Protein AF-A0A5C2SP60-F1 (afdb_monomer_lite)

Structure (mmCIF, N/CA/C/O backbone):
data_AF-A0A5C2SP60-F1
#
_entry.id   AF-A0A5C2SP60-F1
#
loop_
_atom_site.group_PDB
_atom_site.id
_atom_site.type_symbol
_atom_site.label_atom_id
_atom_site.label_alt_id
_atom_site.label_comp_id
_atom_site.label_asym_id
_atom_site.label_entity_id
_atom_site.label_seq_id
_atom_site.pdbx_PDB_ins_code
_atom_site.Cartn_x
_atom_site.Cartn_y
_atom_site.Cartn_z
_atom_site.occupancy
_atom_site.B_iso_or_equiv
_atom_site.auth_seq_id
_atom_site.auth_comp_id
_atom_site.auth_asym_id
_atom_site.auth_atom_id
_atom_site.pdbx_PDB_model_num
ATOM 1 N N . MET A 1 1 ? -15.236 8.113 18.873 1.00 39.72 1 MET A N 1
ATOM 2 C CA . MET A 1 1 ? -15.517 8.683 17.539 1.00 39.72 1 MET A CA 1
ATOM 3 C C . MET A 1 1 ? -15.017 7.678 16.522 1.00 39.72 1 MET A C 1
ATOM 5 O O . MET A 1 1 ? -13.968 7.104 16.769 1.00 39.72 1 MET A O 1
ATOM 9 N N . ALA A 1 2 ? -15.791 7.367 15.482 1.00 43.34 2 ALA A N 1
ATOM 10 C CA . ALA A 1 2 ? -15.355 6.414 14.464 1.00 43.34 2 ALA A CA 1
ATOM 11 C C . ALA A 1 2 ? -14.329 7.110 13.561 1.00 43.34 2 ALA A C 1
ATOM 13 O O . ALA A 1 2 ? -14.675 8.089 12.904 1.00 43.34 2 ALA A O 1
ATOM 14 N N . GLU A 1 3 ? -13.080 6.641 13.582 1.00 59.38 3 GLU A N 1
ATOM 15 C CA . GLU A 1 3 ? -12.082 6.967 12.559 1.00 59.38 3 GLU A CA 1
ATOM 16 C C . GLU A 1 3 ? -12.728 6.668 11.195 1.00 59.38 3 GLU A C 1
ATOM 18 O O . GLU A 1 3 ? -13.170 5.544 10.953 1.00 59.38 3 GLU A O 1
ATOM 23 N N . GLN A 1 4 ? -12.896 7.683 10.345 1.00 76.88 4 GLN A N 1
ATOM 24 C CA . GLN A 1 4 ? -13.612 7.540 9.075 1.00 76.88 4 GLN A CA 1
ATOM 25 C C . GLN A 1 4 ? -12.670 6.908 8.039 1.00 76.88 4 GLN A C 1
ATOM 27 O O . GLN A 1 4 ? -12.058 7.589 7.220 1.00 76.88 4 GLN A O 1
ATOM 32 N N . LEU A 1 5 ? -12.491 5.591 8.141 1.00 90.12 5 LEU A N 1
ATOM 33 C CA . LEU A 1 5 ? -11.711 4.798 7.192 1.00 90.12 5 LEU A CA 1
ATOM 34 C C . LEU A 1 5 ? -12.401 4.778 5.821 1.00 90.12 5 LEU A C 1
ATOM 36 O O . LEU A 1 5 ? -13.616 4.947 5.727 1.00 90.12 5 LEU A O 1
ATOM 40 N N . THR A 1 6 ? -11.628 4.597 4.749 1.00 92.19 6 THR A N 1
ATOM 41 C CA . THR A 1 6 ? -12.158 4.507 3.380 1.00 92.19 6 THR A CA 1
ATOM 42 C C . THR A 1 6 ? -12.567 3.062 3.080 1.00 92.19 6 THR A C 1
ATOM 44 O O . THR A 1 6 ? -11.678 2.253 2.803 1.00 92.19 6 THR A O 1
ATOM 47 N N . PRO A 1 7 ? -13.869 2.719 3.123 1.00 90.88 7 PRO A N 1
ATOM 48 C CA . PRO A 1 7 ? -14.336 1.339 2.977 1.00 90.88 7 PRO A CA 1
ATOM 49 C C . PRO A 1 7 ? -13.982 0.757 1.605 1.00 90.88 7 PRO A C 1
ATOM 51 O O . PRO A 1 7 ? -13.713 1.504 0.661 1.00 90.88 7 PRO A O 1
ATOM 54 N N . ASP A 1 8 ? -13.985 -0.574 1.503 1.00 92.56 8 ASP A N 1
ATOM 55 C CA . ASP A 1 8 ? -13.688 -1.356 0.289 1.00 92.56 8 ASP A CA 1
ATOM 56 C C . ASP A 1 8 ? -12.254 -1.195 -0.273 1.00 92.56 8 ASP A C 1
ATOM 58 O O . ASP A 1 8 ? -11.846 -1.881 -1.212 1.00 92.56 8 ASP A O 1
ATOM 62 N N . THR A 1 9 ? -11.422 -0.333 0.315 1.00 94.12 9 THR A N 1
ATOM 63 C CA . THR A 1 9 ? -10.053 -0.092 -0.161 1.00 94.12 9 THR A CA 1
ATOM 64 C C . THR A 1 9 ? -9.202 -1.358 -0.110 1.00 94.12 9 THR A C 1
ATOM 66 O O . THR A 1 9 ? -8.477 -1.651 -1.060 1.00 94.12 9 THR A O 1
ATOM 69 N N . CYS A 1 10 ? -9.258 -2.128 0.979 1.00 95.44 10 CYS A N 1
ATOM 70 C CA . CYS A 1 10 ? -8.402 -3.302 1.154 1.00 95.44 10 CYS A CA 1
ATOM 71 C C . CYS A 1 10 ? -8.759 -4.412 0.155 1.00 95.44 10 CYS A C 1
ATOM 73 O O . CYS A 1 10 ? -7.864 -5.048 -0.407 1.00 95.44 10 CYS A O 1
ATOM 75 N N . ALA A 1 11 ? -10.051 -4.614 -0.115 1.00 93.56 11 ALA A N 1
ATOM 76 C CA . ALA A 1 11 ? -10.513 -5.560 -1.128 1.00 93.56 11 ALA A CA 1
ATOM 77 C C . ALA A 1 11 ? -10.036 -5.154 -2.532 1.00 93.56 11 ALA A C 1
ATOM 79 O O . ALA A 1 11 ? -9.477 -5.978 -3.260 1.00 93.56 11 ALA A O 1
ATOM 80 N N . ARG A 1 12 ? -10.166 -3.869 -2.878 1.00 94.19 12 ARG A N 1
ATOM 81 C CA . ARG A 1 12 ? -9.709 -3.315 -4.160 1.00 94.19 12 ARG A CA 1
ATOM 82 C C . ARG A 1 12 ? -8.188 -3.359 -4.325 1.00 94.19 12 ARG A C 1
ATOM 84 O O . ARG A 1 12 ? -7.697 -3.667 -5.407 1.00 94.19 12 ARG A O 1
ATOM 91 N N . LEU A 1 13 ? -7.419 -3.136 -3.258 1.00 93.50 13 LEU A N 1
ATOM 92 C CA . LEU A 1 13 ? -5.958 -3.274 -3.292 1.00 93.50 13 LEU A CA 1
ATOM 93 C C . LEU A 1 13 ? -5.510 -4.713 -3.575 1.00 93.50 13 LEU A C 1
ATOM 95 O O . LEU A 1 13 ? -4.531 -4.909 -4.298 1.00 93.50 13 LEU A O 1
ATOM 99 N N . ASN A 1 14 ? -6.248 -5.706 -3.073 1.00 91.62 14 ASN A N 1
ATOM 100 C CA . ASN A 1 14 ? -5.999 -7.121 -3.358 1.00 91.62 14 ASN A CA 1
ATOM 101 C C . ASN A 1 14 ? -6.417 -7.527 -4.784 1.00 91.62 14 ASN A C 1
ATOM 103 O O . ASN A 1 14 ? -5.893 -8.500 -5.327 1.00 91.62 14 ASN A O 1
ATOM 107 N N . ALA A 1 15 ? -7.343 -6.794 -5.408 1.00 90.75 15 ALA A N 1
ATOM 108 C CA . ALA A 1 15 ? -7.746 -7.017 -6.790 1.00 90.75 15 ALA A CA 1
ATOM 109 C C . ALA A 1 15 ? -6.691 -6.448 -7.753 1.00 90.75 15 ALA A C 1
ATOM 111 O O . ALA A 1 15 ? -6.646 -5.248 -8.019 1.00 90.75 15 ALA A O 1
ATOM 112 N N . SER A 1 16 ? -5.849 -7.321 -8.313 1.00 87.12 16 SER A N 1
ATOM 113 C CA . SER A 1 16 ? -4.719 -6.949 -9.182 1.00 87.12 16 SER A CA 1
ATOM 114 C C . SER A 1 16 ? -5.101 -6.151 -10.438 1.00 87.12 16 SER A C 1
ATOM 116 O O . SER A 1 16 ? -4.251 -5.468 -11.005 1.00 87.12 16 SER A O 1
ATOM 118 N N . SER A 1 17 ? -6.367 -6.209 -10.860 1.00 87.19 17 SER A N 1
ATOM 119 C CA . SER A 1 17 ? -6.910 -5.450 -11.990 1.00 87.19 17 SER A CA 1
ATOM 120 C C . SER A 1 17 ? -7.431 -4.057 -11.626 1.00 87.19 17 SER A C 1
ATOM 122 O O . SER A 1 17 ? -7.657 -3.250 -12.522 1.00 87.19 17 SER A O 1
ATOM 124 N N . ASP A 1 18 ? -7.661 -3.756 -10.345 1.00 87.81 18 ASP A N 1
ATOM 125 C CA . ASP A 1 18 ? -8.165 -2.447 -9.923 1.00 87.81 18 ASP A CA 1
ATOM 126 C C . ASP A 1 18 ? -6.986 -1.516 -9.653 1.00 87.81 18 ASP A C 1
ATOM 128 O O . ASP A 1 18 ? -6.341 -1.597 -8.609 1.00 87.81 18 ASP A O 1
ATOM 132 N N . ASN A 1 19 ? -6.656 -0.676 -10.632 1.00 86.75 19 ASN A N 1
ATOM 133 C CA . ASN A 1 19 ? -5.592 0.322 -10.504 1.00 86.75 19 ASN A CA 1
ATOM 134 C C . ASN A 1 19 ? -6.124 1.691 -10.059 1.00 86.75 19 ASN A C 1
ATOM 136 O O . ASN A 1 19 ? -5.345 2.538 -9.628 1.00 86.75 19 ASN A O 1
ATOM 140 N N . VAL A 1 20 ? -7.443 1.906 -10.099 1.00 87.81 20 VAL A N 1
ATOM 141 C CA . VAL A 1 20 ? -8.072 3.175 -9.699 1.00 87.81 20 VAL A CA 1
ATOM 142 C C . VAL A 1 20 ? -7.881 3.420 -8.203 1.00 87.81 20 VAL A C 1
ATOM 144 O O . VAL A 1 20 ? -7.660 4.552 -7.775 1.00 87.81 20 VAL A O 1
ATOM 147 N N . VAL A 1 21 ? -7.892 2.360 -7.392 1.00 89.50 21 VAL A N 1
ATOM 148 C CA . VAL A 1 21 ? -7.611 2.464 -5.951 1.00 89.50 21 VAL A CA 1
ATOM 149 C C . VAL A 1 21 ? -6.218 3.042 -5.652 1.00 89.50 21 VAL A C 1
ATOM 151 O O . VAL A 1 21 ? -6.026 3.663 -4.613 1.00 89.50 21 VAL A O 1
ATOM 154 N N . LEU A 1 22 ? -5.247 2.924 -6.568 1.00 90.00 22 LEU A N 1
ATOM 155 C CA . LEU A 1 22 ? -3.883 3.429 -6.358 1.00 90.00 22 LEU A CA 1
ATOM 156 C C . LEU A 1 22 ? -3.810 4.965 -6.343 1.00 90.00 22 LEU A C 1
ATOM 158 O O . LEU A 1 22 ? -2.863 5.524 -5.790 1.00 90.00 22 LEU A O 1
ATOM 162 N N . VAL A 1 23 ? -4.818 5.646 -6.903 1.00 89.50 23 VAL A N 1
ATOM 163 C CA . VAL A 1 23 ? -4.900 7.116 -6.969 1.00 89.50 23 VAL A CA 1
ATOM 164 C C . VAL A 1 23 ? -5.985 7.711 -6.061 1.00 89.50 23 VAL A C 1
ATOM 166 O O . VAL A 1 23 ? -6.113 8.932 -5.974 1.00 89.50 23 VAL A O 1
ATOM 169 N N . SER A 1 24 ? -6.751 6.884 -5.337 1.00 85.94 24 SER A N 1
ATOM 170 C CA . SER A 1 24 ? -7.922 7.328 -4.559 1.00 85.94 24 SER A CA 1
ATOM 171 C C . SER A 1 24 ? -7.597 7.957 -3.197 1.00 85.94 24 SER A C 1
ATOM 173 O O . SER A 1 24 ? -8.502 8.374 -2.479 1.00 85.94 24 SER A O 1
ATOM 175 N N . THR A 1 25 ? -6.316 8.039 -2.835 1.00 90.88 25 THR A N 1
ATOM 176 C CA . THR A 1 25 ? -5.801 8.554 -1.554 1.00 90.88 25 THR A CA 1
ATOM 177 C C . THR A 1 25 ? -6.566 8.083 -0.302 1.00 90.88 25 THR A C 1
ATOM 179 O O . THR A 1 25 ? -7.125 8.915 0.419 1.00 90.88 25 THR A O 1
ATOM 182 N N . PRO A 1 26 ? -6.656 6.763 -0.059 1.00 93.44 26 PRO A N 1
ATOM 183 C CA . PRO A 1 26 ? -7.507 6.202 0.983 1.00 93.44 26 PRO A CA 1
ATOM 184 C C . PRO A 1 26 ? -6.976 6.453 2.398 1.00 93.44 26 PRO A C 1
ATOM 186 O O . PRO A 1 26 ? -5.768 6.558 2.622 1.00 93.44 26 PRO A O 1
ATOM 189 N N . VAL A 1 27 ? -7.899 6.473 3.359 1.00 93.25 27 VAL A N 1
ATOM 190 C CA . VAL A 1 27 ? -7.623 6.510 4.800 1.00 93.25 27 VAL A CA 1
ATOM 191 C C . VAL A 1 27 ? -7.764 5.104 5.377 1.00 93.25 27 VAL A C 1
ATOM 193 O O . VAL A 1 27 ? -8.830 4.496 5.285 1.00 93.25 27 VAL A O 1
ATOM 196 N N . LEU A 1 28 ? -6.692 4.589 5.971 1.00 94.50 28 LEU A N 1
ATOM 197 C CA . LEU A 1 28 ? -6.585 3.231 6.499 1.00 94.50 28 LEU A CA 1
ATOM 198 C C . LEU A 1 28 ? -6.015 3.254 7.915 1.00 94.50 28 LEU A C 1
ATOM 200 O O . LEU A 1 28 ? -5.217 4.123 8.261 1.00 94.50 28 LEU A O 1
ATOM 204 N N . LYS A 1 29 ? -6.370 2.262 8.728 1.00 94.25 29 LYS A N 1
ATOM 205 C CA . LYS A 1 29 ? -5.760 2.056 10.041 1.00 94.25 29 LYS A C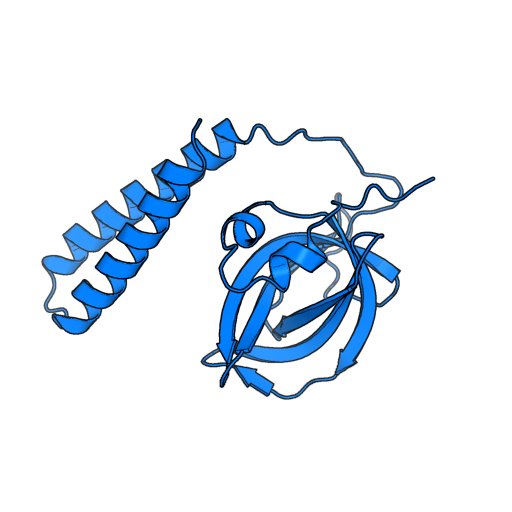A 1
ATOM 206 C C . LYS A 1 29 ? -4.662 1.012 9.955 1.00 94.25 29 LYS A C 1
ATOM 208 O O . LYS A 1 29 ? -4.866 -0.064 9.400 1.00 94.25 29 LYS A O 1
ATOM 213 N N . VAL A 1 30 ? -3.516 1.300 10.551 1.00 95.00 30 VAL A N 1
ATOM 214 C CA . VAL A 1 30 ? -2.416 0.350 10.687 1.00 95.00 30 VAL A CA 1
ATOM 215 C C . VAL A 1 30 ? -2.714 -0.569 11.863 1.00 95.00 30 VAL A C 1
ATOM 217 O O . VAL A 1 30 ? -2.838 -0.126 13.002 1.00 95.00 30 VAL A O 1
ATOM 220 N N . VAL A 1 31 ? -2.844 -1.860 11.592 1.00 95.62 31 VAL A N 1
ATOM 221 C CA . VAL A 1 31 ? -3.114 -2.889 12.603 1.00 95.62 31 VAL A CA 1
ATOM 222 C C . VAL A 1 31 ? -1.810 -3.383 13.215 1.00 95.62 31 VAL A C 1
ATOM 224 O O . VAL A 1 31 ? -1.707 -3.521 14.429 1.00 95.62 31 VAL A O 1
ATOM 227 N N . ASP A 1 32 ? -0.814 -3.628 12.368 1.00 96.19 32 ASP A N 1
ATOM 228 C CA . ASP A 1 32 ? 0.478 -4.178 12.765 1.00 96.19 32 ASP A CA 1
ATOM 229 C C . ASP A 1 32 ? 1.580 -3.715 11.807 1.00 96.19 32 ASP A C 1
ATOM 231 O O . ASP A 1 32 ? 1.309 -3.412 10.642 1.00 96.19 32 ASP A O 1
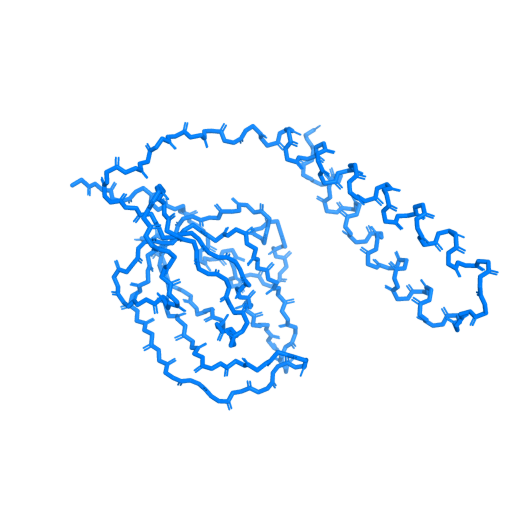ATOM 235 N N . VAL A 1 33 ? 2.819 -3.671 12.294 1.00 96.06 33 VAL A N 1
ATOM 236 C CA . VAL A 1 33 ? 4.007 -3.348 11.498 1.00 96.06 33 VAL A CA 1
ATOM 237 C C . VAL A 1 33 ? 5.104 -4.342 11.846 1.00 96.06 33 VAL A C 1
ATOM 239 O O . VAL A 1 33 ? 5.567 -4.389 12.983 1.00 96.06 33 VAL A O 1
ATOM 242 N N . ALA A 1 34 ? 5.549 -5.096 10.847 1.00 95.62 34 ALA A N 1
ATOM 243 C CA . ALA A 1 34 ? 6.632 -6.055 10.976 1.00 95.62 34 ALA A CA 1
ATOM 244 C C . ALA A 1 34 ? 7.862 -5.586 10.197 1.00 95.62 34 ALA A C 1
ATOM 246 O O . ALA A 1 34 ? 7.743 -5.006 9.113 1.00 95.62 34 ALA A O 1
ATOM 247 N N . ASP A 1 35 ? 9.046 -5.872 10.733 1.00 93.44 35 ASP A N 1
ATOM 248 C CA . ASP A 1 35 ? 10.294 -5.671 10.004 1.00 93.44 35 ASP A CA 1
ATOM 249 C C . ASP A 1 35 ? 10.359 -6.617 8.802 1.00 93.44 35 ASP A C 1
ATOM 251 O O . ASP A 1 35 ? 9.999 -7.795 8.869 1.00 93.44 35 ASP A O 1
ATOM 255 N N . ALA A 1 36 ? 10.856 -6.086 7.695 1.00 89.50 36 ALA A N 1
ATOM 256 C CA . ALA A 1 36 ? 11.121 -6.809 6.469 1.00 89.50 36 ALA A CA 1
ATOM 257 C C . ALA A 1 36 ? 12.532 -6.465 5.986 1.00 89.50 36 ALA A C 1
ATOM 259 O O . ALA A 1 36 ? 13.080 -5.416 6.295 1.00 89.50 36 ALA A O 1
ATOM 260 N N . ASN A 1 37 ? 13.144 -7.363 5.225 1.00 87.19 37 ASN A N 1
ATOM 261 C CA . ASN A 1 37 ? 14.400 -7.082 4.535 1.00 87.19 37 ASN A CA 1
ATOM 262 C C . ASN A 1 37 ? 14.276 -7.642 3.127 1.00 87.19 37 ASN A C 1
ATOM 264 O O . ASN A 1 37 ? 14.786 -8.719 2.820 1.00 87.19 37 ASN A O 1
ATOM 268 N N . LEU A 1 38 ? 13.500 -6.938 2.306 1.00 87.88 38 LEU A N 1
ATOM 269 C CA . LEU A 1 38 ? 13.186 -7.341 0.943 1.00 87.88 38 LEU A CA 1
ATOM 270 C C . LEU A 1 38 ? 13.660 -6.256 -0.019 1.00 87.88 38 LEU A C 1
ATOM 272 O O . LEU A 1 38 ? 13.425 -5.073 0.203 1.00 87.88 38 LEU A O 1
ATOM 276 N N . GLN A 1 39 ? 14.301 -6.666 -1.107 1.00 87.81 39 GLN A N 1
ATOM 277 C CA . GLN A 1 39 ? 14.600 -5.777 -2.221 1.00 87.81 39 GLN A CA 1
ATOM 278 C C . GLN A 1 39 ? 13.539 -6.004 -3.298 1.00 87.81 39 GLN A C 1
ATOM 280 O O . GLN A 1 39 ? 13.495 -7.072 -3.908 1.00 87.81 39 GLN A O 1
ATOM 285 N N . LEU A 1 40 ? 12.676 -5.013 -3.518 1.00 85.38 40 LEU A N 1
ATOM 286 C CA . LEU A 1 40 ? 11.676 -5.028 -4.584 1.00 85.38 40 LEU A CA 1
ATOM 287 C C . LEU A 1 40 ? 12.101 -4.034 -5.658 1.00 85.38 40 LEU A C 1
ATOM 289 O O . LEU A 1 40 ? 11.904 -2.829 -5.514 1.00 85.38 40 LEU A O 1
ATOM 293 N N . TRP A 1 41 ? 12.712 -4.550 -6.726 1.00 84.25 41 TRP A N 1
ATOM 294 C CA . TRP A 1 41 ? 13.352 -3.730 -7.761 1.00 84.25 41 TRP A CA 1
ATOM 295 C C . TRP A 1 41 ? 14.366 -2.760 -7.137 1.00 84.25 41 TRP A C 1
ATOM 297 O O . TRP A 1 41 ? 15.278 -3.216 -6.449 1.00 84.25 41 TRP A O 1
ATOM 307 N N . ASP A 1 42 ? 14.197 -1.451 -7.318 1.00 85.75 42 ASP A N 1
ATOM 308 C CA . ASP A 1 42 ? 15.068 -0.418 -6.746 1.00 85.75 42 ASP A CA 1
ATOM 309 C C . ASP A 1 42 ? 14.615 0.056 -5.351 1.00 85.75 42 ASP A C 1
ATOM 311 O O . ASP A 1 42 ? 15.218 0.962 -4.778 1.00 85.75 42 ASP A O 1
ATOM 315 N N . PHE A 1 43 ? 13.582 -0.562 -4.766 1.00 86.94 43 PHE A N 1
ATOM 316 C CA . PHE A 1 43 ? 13.079 -0.219 -3.437 1.00 86.94 43 PHE A CA 1
ATOM 317 C C . PHE A 1 43 ? 13.567 -1.204 -2.370 1.00 86.94 43 PHE A C 1
ATOM 319 O O . PHE A 1 43 ? 13.227 -2.390 -2.386 1.00 86.94 43 PHE A O 1
ATOM 326 N N . ALA A 1 44 ? 14.313 -0.688 -1.391 1.00 91.56 44 ALA A N 1
ATOM 327 C CA . ALA A 1 44 ? 14.642 -1.417 -0.171 1.00 91.56 44 ALA A CA 1
ATOM 328 C C . ALA A 1 44 ? 13.442 -1.373 0.789 1.00 91.56 44 ALA A C 1
ATOM 330 O O . ALA A 1 44 ? 13.185 -0.360 1.443 1.00 91.56 44 ALA A O 1
ATOM 331 N N . VAL A 1 45 ? 12.682 -2.464 0.862 1.00 91.94 45 VAL A N 1
ATOM 332 C CA . VAL A 1 45 ? 11.549 -2.622 1.779 1.00 91.94 45 VAL A CA 1
ATOM 333 C C . VAL A 1 45 ? 12.065 -3.064 3.137 1.00 91.94 45 VAL A C 1
ATOM 335 O O . VAL A 1 45 ? 12.541 -4.187 3.309 1.00 91.94 45 VAL A O 1
ATOM 338 N N . THR A 1 46 ? 11.940 -2.157 4.103 1.00 91.88 46 THR A N 1
ATOM 339 C CA . THR A 1 46 ? 12.414 -2.353 5.479 1.00 91.88 46 THR A CA 1
ATOM 340 C C . THR A 1 46 ? 11.309 -2.826 6.408 1.00 91.88 46 THR A C 1
ATOM 342 O O . THR A 1 46 ? 11.589 -3.371 7.472 1.00 91.88 46 THR A O 1
ATOM 345 N N . ARG A 1 47 ? 10.041 -2.600 6.044 1.00 94.50 47 ARG A N 1
ATOM 346 C CA . ARG A 1 47 ? 8.881 -2.973 6.859 1.00 94.50 47 ARG A CA 1
ATOM 347 C C . ARG A 1 47 ? 7.685 -3.348 5.993 1.00 94.50 47 ARG A C 1
ATOM 349 O O . ARG A 1 47 ? 7.542 -2.875 4.867 1.00 94.50 47 ARG A O 1
ATOM 356 N N . VAL A 1 48 ? 6.797 -4.161 6.547 1.00 95.94 48 VAL A N 1
ATOM 357 C CA . VAL A 1 48 ? 5.472 -4.452 5.992 1.00 95.94 48 VAL A CA 1
ATOM 358 C C . VAL A 1 48 ? 4.436 -4.068 7.036 1.00 95.94 48 VAL A C 1
ATOM 360 O O . VAL A 1 48 ? 4.537 -4.465 8.196 1.00 95.94 48 VAL A O 1
ATOM 363 N N . ALA A 1 49 ? 3.445 -3.284 6.628 1.00 96.94 49 ALA A N 1
ATOM 364 C CA . ALA A 1 49 ? 2.323 -2.920 7.477 1.00 96.94 49 ALA A CA 1
ATOM 365 C C . ALA A 1 49 ? 1.085 -3.725 7.088 1.00 96.94 49 ALA A C 1
ATOM 367 O O . ALA A 1 49 ? 0.730 -3.803 5.912 1.00 96.94 49 ALA A O 1
ATOM 368 N N . THR A 1 50 ? 0.405 -4.286 8.085 1.00 97.50 50 THR A N 1
ATOM 369 C CA . THR A 1 50 ? -0.962 -4.783 7.922 1.00 97.50 50 THR A CA 1
ATOM 370 C C . THR A 1 50 ? -1.909 -3.624 8.188 1.00 97.50 50 THR A C 1
ATOM 372 O O . THR A 1 50 ? -1.868 -3.027 9.264 1.00 97.50 50 THR A O 1
ATOM 375 N N . VAL A 1 51 ? -2.757 -3.300 7.218 1.00 96.69 51 VAL A N 1
ATOM 376 C CA . VAL A 1 51 ? -3.700 -2.177 7.276 1.00 96.69 51 VAL A CA 1
ATOM 377 C C . VAL A 1 51 ? -5.138 -2.663 7.139 1.00 96.69 51 VAL A C 1
ATOM 379 O O . VAL A 1 51 ? -5.379 -3.733 6.583 1.00 96.69 51 VAL A O 1
ATOM 382 N N . THR A 1 52 ? -6.091 -1.887 7.653 1.00 95.31 52 THR A N 1
ATOM 383 C CA . THR A 1 52 ? -7.530 -2.154 7.556 1.00 95.31 52 THR A CA 1
ATOM 384 C C . THR A 1 52 ? -8.310 -0.914 7.141 1.00 95.31 52 THR A C 1
ATOM 386 O O . THR A 1 52 ? -7.981 0.204 7.540 1.00 95.31 52 THR A O 1
ATOM 389 N N . ASP A 1 53 ? -9.364 -1.127 6.360 1.00 93.19 53 ASP A N 1
ATOM 390 C CA . ASP A 1 53 ? -10.409 -0.144 6.056 1.00 93.19 53 ASP A CA 1
ATOM 391 C C . ASP A 1 53 ? -11.634 -0.264 6.985 1.00 93.19 53 ASP A C 1
ATOM 393 O O . ASP A 1 53 ? -12.629 0.431 6.799 1.00 93.19 53 ASP A O 1
ATOM 397 N N . GLY A 1 54 ? -11.561 -1.132 8.001 1.00 90.75 54 GLY A N 1
ATOM 398 C CA . GLY A 1 54 ? -12.653 -1.443 8.924 1.00 90.75 54 GLY A CA 1
ATOM 399 C C . GLY A 1 54 ? -13.496 -2.655 8.515 1.00 90.75 54 GLY A C 1
ATOM 400 O O . GLY A 1 54 ? -14.199 -3.200 9.366 1.00 90.75 54 GLY A O 1
ATOM 401 N N . GLU A 1 55 ? -13.393 -3.119 7.267 1.00 91.12 55 GLU A N 1
ATOM 402 C CA . GLU A 1 55 ? -14.130 -4.282 6.752 1.00 91.12 55 GLU A CA 1
ATOM 403 C C . GLU A 1 55 ? -13.196 -5.453 6.423 1.00 91.12 55 GLU A C 1
ATOM 405 O O . GLU A 1 55 ? -13.488 -6.605 6.750 1.00 91.12 55 GLU A O 1
ATOM 410 N N . ALA A 1 56 ? -12.047 -5.157 5.819 1.00 93.69 56 ALA A N 1
ATOM 411 C CA . ALA A 1 56 ? -11.025 -6.115 5.434 1.00 93.69 56 ALA A CA 1
ATOM 412 C C . ALA A 1 56 ? -9.629 -5.648 5.867 1.00 93.69 56 ALA A C 1
ATOM 414 O O . ALA A 1 56 ? -9.429 -4.543 6.381 1.00 93.69 56 ALA A O 1
ATOM 415 N N . THR A 1 57 ? -8.643 -6.522 5.675 1.00 95.88 57 THR A N 1
ATOM 416 C CA . THR A 1 57 ? -7.228 -6.211 5.875 1.00 95.88 57 THR A CA 1
ATOM 417 C C . THR A 1 57 ? -6.427 -6.504 4.614 1.00 95.88 57 THR A C 1
ATOM 419 O O . THR A 1 57 ? -6.769 -7.383 3.820 1.00 95.88 57 THR A O 1
ATOM 422 N N . THR A 1 58 ? -5.338 -5.766 4.425 1.00 95.94 58 THR A N 1
ATOM 423 C CA . THR A 1 58 ? -4.327 -6.060 3.406 1.00 95.94 58 THR A CA 1
ATOM 424 C C . THR A 1 58 ? -2.933 -5.713 3.924 1.00 95.94 58 THR A C 1
ATOM 426 O O . THR A 1 58 ? -2.787 -5.074 4.969 1.00 95.94 58 THR A O 1
ATOM 429 N N . GLN A 1 59 ? -1.903 -6.166 3.216 1.00 95.88 59 GLN A N 1
ATOM 430 C CA . GLN A 1 59 ? -0.514 -5.851 3.519 1.00 95.88 59 GLN A CA 1
ATOM 431 C C . GLN A 1 59 ? 0.039 -4.853 2.511 1.00 95.88 59 GLN A C 1
ATOM 433 O O . GLN A 1 59 ? -0.156 -4.987 1.304 1.00 95.88 59 GLN A O 1
ATOM 438 N N . VAL A 1 60 ? 0.774 -3.871 3.021 1.00 96.06 60 VAL A N 1
ATOM 439 C CA . VAL A 1 60 ? 1.481 -2.882 2.211 1.00 96.06 60 VAL A CA 1
ATOM 440 C C . VAL A 1 60 ? 2.960 -2.861 2.578 1.00 96.06 60 VAL A C 1
ATOM 442 O O . VAL A 1 60 ? 3.336 -2.949 3.749 1.00 96.06 60 VAL A O 1
ATOM 445 N N . ALA A 1 61 ? 3.813 -2.752 1.567 1.00 95.69 61 ALA A N 1
ATOM 446 C CA . ALA A 1 61 ? 5.251 -2.629 1.725 1.00 95.69 61 ALA A CA 1
ATOM 447 C C . ALA A 1 61 ? 5.638 -1.175 2.012 1.00 95.69 61 ALA A C 1
ATOM 449 O O . ALA A 1 61 ? 5.208 -0.251 1.317 1.00 95.69 61 ALA A O 1
ATOM 450 N N . LEU A 1 62 ? 6.487 -0.996 3.023 1.00 94.88 62 LEU A N 1
ATOM 451 C CA . LEU A 1 62 ? 7.025 0.287 3.449 1.00 94.88 62 LEU A CA 1
ATOM 452 C C . LEU A 1 62 ? 8.534 0.331 3.127 1.00 94.88 62 LEU A C 1
ATOM 454 O O . LEU A 1 62 ? 9.326 -0.357 3.787 1.00 94.88 62 LEU A O 1
ATOM 458 N N . PRO A 1 63 ? 8.954 1.100 2.107 1.00 93.94 63 PRO A N 1
ATOM 459 C CA . PRO A 1 63 ? 10.362 1.263 1.768 1.00 93.94 63 PRO A CA 1
ATOM 460 C C . PRO A 1 63 ? 11.104 2.106 2.813 1.00 93.94 63 PRO A C 1
ATOM 462 O O . PRO A 1 63 ? 10.486 2.850 3.576 1.00 93.94 63 PRO A O 1
ATOM 465 N N . ASP A 1 64 ? 12.439 2.032 2.831 1.00 90.19 64 ASP A N 1
ATOM 466 C CA . ASP A 1 64 ? 13.274 2.944 3.636 1.00 90.19 64 ASP A CA 1
ATOM 467 C C . ASP A 1 64 ? 13.024 4.424 3.290 1.00 90.19 64 ASP A C 1
ATOM 469 O O . ASP A 1 64 ? 13.112 5.300 4.149 1.00 90.19 64 ASP A O 1
ATOM 473 N N . SER A 1 65 ? 12.623 4.670 2.042 1.00 89.62 65 SER A N 1
ATOM 474 C CA . SER A 1 65 ? 12.392 5.981 1.458 1.00 89.62 65 SER A CA 1
ATOM 475 C C . SER A 1 65 ? 10.982 6.503 1.726 1.00 89.62 65 SER A C 1
ATOM 477 O O . SER A 1 65 ? 10.602 7.534 1.161 1.00 89.62 65 SER A O 1
ATOM 479 N N . LEU A 1 66 ? 10.190 5.785 2.534 1.00 91.25 66 LEU A N 1
ATOM 480 C CA . LEU A 1 66 ? 8.832 6.165 2.904 1.00 91.25 66 LEU A CA 1
ATOM 481 C C . LEU A 1 66 ? 8.829 7.578 3.491 1.00 91.25 66 LEU A C 1
ATOM 483 O O . LEU A 1 66 ? 9.517 7.870 4.471 1.00 91.25 66 LEU A O 1
ATOM 487 N N . ARG A 1 67 ? 7.995 8.445 2.921 1.00 90.00 67 ARG A N 1
ATOM 488 C CA . ARG A 1 67 ? 7.750 9.784 3.455 1.00 90.00 67 ARG A CA 1
ATOM 489 C C . ARG A 1 67 ? 6.525 9.745 4.349 1.00 90.00 67 ARG A C 1
ATOM 491 O O . ARG A 1 67 ? 5.460 9.313 3.918 1.00 90.00 67 ARG A O 1
ATOM 498 N N . VAL A 1 68 ? 6.703 10.187 5.588 1.00 89.44 68 VAL A N 1
ATOM 499 C CA . VAL A 1 68 ? 5.644 10.244 6.593 1.00 89.44 68 VAL A CA 1
ATOM 500 C C . VAL A 1 68 ? 5.432 11.702 6.984 1.00 89.44 68 VAL A C 1
ATOM 502 O O . VAL A 1 68 ? 6.322 12.357 7.529 1.00 89.44 68 VAL A O 1
ATOM 505 N N . TRP A 1 69 ? 4.245 12.215 6.697 1.00 84.44 69 TRP A N 1
ATOM 506 C CA . TRP A 1 69 ? 3.806 13.544 7.103 1.00 84.44 69 TRP A CA 1
ATOM 507 C C . TRP A 1 69 ? 2.961 13.419 8.367 1.00 84.44 69 TRP A C 1
ATOM 509 O O . TRP A 1 69 ? 2.191 12.474 8.516 1.00 84.44 69 TRP A O 1
ATOM 519 N N . ALA A 1 70 ? 3.112 14.351 9.300 1.00 74.75 70 ALA A N 1
ATOM 520 C CA . ALA A 1 70 ? 2.145 14.506 10.379 1.00 74.75 70 ALA A CA 1
ATOM 521 C C . ALA A 1 70 ? 1.082 15.507 9.911 1.00 74.75 70 ALA A C 1
ATOM 523 O O . ALA A 1 70 ? 1.451 16.534 9.341 1.00 74.75 70 ALA A O 1
ATOM 524 N N . SER A 1 71 ? -0.201 15.226 10.154 1.00 66.00 71 SER A N 1
ATOM 525 C CA . SER A 1 71 ? -1.248 16.240 9.994 1.00 66.00 71 SER A CA 1
ATOM 526 C C . SER A 1 71 ? -0.941 17.444 10.902 1.00 66.00 71 SER A C 1
ATOM 528 O O . SER A 1 71 ? -0.640 17.276 12.089 1.00 66.00 71 SER A O 1
ATOM 530 N N . GLY A 1 72 ? -0.966 18.656 10.337 1.00 61.44 72 GLY A N 1
ATOM 531 C CA . GLY A 1 72 ? -0.690 19.918 11.037 1.00 61.44 72 GLY A CA 1
ATOM 532 C C . GLY A 1 72 ? 0.792 20.329 11.131 1.00 61.44 72 GLY A C 1
ATOM 533 O O . GLY A 1 72 ? 1.682 19.746 10.520 1.00 61.44 72 GLY A O 1
ATOM 534 N N . THR A 1 73 ? 1.088 21.374 11.918 1.00 49.06 73 THR A N 1
ATOM 535 C CA . THR A 1 73 ? 2.454 21.917 12.136 1.00 49.06 73 THR A CA 1
ATOM 536 C C . THR A 1 73 ? 3.312 21.073 13.092 1.00 49.06 73 THR A C 1
ATOM 538 O O . THR A 1 73 ? 4.268 21.573 13.690 1.00 49.06 73 THR A O 1
ATOM 541 N N . GLY A 1 74 ? 2.938 19.811 13.306 1.00 47.62 74 GLY A N 1
ATOM 542 C CA . GLY A 1 74 ? 3.657 18.887 14.172 1.00 47.62 74 GLY A CA 1
ATOM 543 C C . GLY A 1 74 ? 5.001 18.455 13.573 1.00 47.62 74 GLY A C 1
ATOM 544 O O . GLY A 1 74 ? 5.229 18.597 12.370 1.00 47.62 74 GLY A O 1
ATOM 545 N N . PRO A 1 75 ? 5.924 17.921 14.392 1.00 50.78 75 PRO A N 1
ATOM 546 C CA . PRO A 1 75 ? 7.168 17.370 13.875 1.00 50.78 75 PRO A CA 1
ATOM 547 C C . PRO A 1 75 ? 6.860 16.228 12.898 1.00 50.78 75 PRO A C 1
ATOM 549 O O . PRO A 1 75 ? 6.064 15.342 13.217 1.00 50.78 75 PRO A O 1
ATOM 552 N N . GLN A 1 76 ? 7.511 16.233 11.729 1.00 62.22 76 GLN A N 1
ATOM 553 C CA . GLN A 1 76 ? 7.508 15.082 10.823 1.00 62.22 76 GLN A CA 1
ATOM 554 C C . GLN A 1 76 ? 7.880 13.830 11.623 1.00 62.22 76 GLN A C 1
ATOM 556 O O . GLN A 1 76 ? 8.966 13.751 12.207 1.00 62.22 76 GLN A O 1
ATOM 561 N N . ARG A 1 77 ? 6.970 12.855 11.680 1.00 67.94 77 ARG A N 1
ATOM 562 C CA . ARG A 1 77 ? 7.313 11.523 12.179 1.00 67.94 77 ARG A CA 1
ATOM 563 C C . ARG A 1 77 ? 8.177 10.833 11.130 1.00 67.94 77 ARG A C 1
ATOM 565 O O . ARG A 1 77 ? 7.988 11.037 9.941 1.00 67.94 77 ARG A O 1
ATOM 572 N N . GLN A 1 78 ? 9.132 10.019 11.568 1.00 70.19 78 GLN A N 1
ATOM 573 C CA . GLN A 1 78 ? 9.981 9.243 10.653 1.00 70.19 78 GLN A CA 1
ATOM 574 C C . GLN A 1 78 ? 9.393 7.865 10.334 1.00 70.19 78 GLN A C 1
ATOM 576 O O . GLN A 1 78 ? 9.852 7.185 9.420 1.00 70.19 78 GLN A O 1
ATOM 581 N N . THR A 1 79 ? 8.399 7.415 11.102 1.00 84.12 79 THR A N 1
ATOM 582 C CA . THR A 1 79 ? 7.917 6.038 11.045 1.00 84.12 79 THR A CA 1
ATOM 583 C C . THR A 1 79 ? 6.404 5.952 11.195 1.00 84.12 79 THR A C 1
ATOM 585 O O . THR A 1 79 ? 5.791 6.709 11.944 1.00 84.12 79 THR A O 1
ATOM 588 N N . VAL A 1 80 ? 5.827 4.977 10.492 1.00 89.69 80 VAL A N 1
ATOM 589 C CA . VAL A 1 80 ? 4.473 4.461 10.720 1.00 89.69 80 VAL A CA 1
ATOM 590 C C . VAL A 1 80 ? 4.532 3.378 11.796 1.00 89.69 80 VAL A C 1
ATOM 592 O O . VAL A 1 80 ? 5.460 2.561 11.777 1.00 89.69 80 VAL A O 1
ATOM 595 N N . SER A 1 81 ? 3.567 3.382 12.714 1.00 91.12 81 SER A N 1
ATOM 596 C CA . SER A 1 81 ? 3.441 2.435 13.826 1.00 91.12 81 SER A CA 1
ATOM 597 C C . SER A 1 81 ? 2.053 1.794 13.868 1.00 91.12 81 SER A C 1
ATOM 599 O O . SER A 1 81 ? 1.094 2.300 13.287 1.00 91.12 81 SER A O 1
ATOM 601 N N . ALA A 1 82 ? 1.930 0.675 14.585 1.00 91.69 82 ALA A N 1
ATOM 602 C CA . ALA A 1 82 ? 0.630 0.067 14.851 1.00 91.69 82 ALA A CA 1
ATOM 603 C C . ALA A 1 82 ? -0.306 1.057 15.568 1.00 91.69 82 ALA A C 1
ATOM 605 O O . ALA A 1 82 ? 0.119 1.796 16.458 1.00 91.69 82 ALA A O 1
ATOM 606 N N . ASN A 1 83 ? -1.588 1.011 15.210 1.00 89.12 83 ASN A N 1
ATOM 607 C CA . ASN A 1 83 ? -2.668 1.921 15.597 1.00 89.12 83 ASN A CA 1
ATOM 608 C C . ASN A 1 83 ? -2.643 3.323 14.972 1.00 89.12 83 ASN A C 1
ATOM 610 O O . ASN A 1 83 ? -3.597 4.063 15.205 1.00 89.12 83 ASN A O 1
ATOM 614 N N . ASP A 1 84 ? -1.639 3.687 14.167 1.00 90.00 84 ASP A N 1
ATOM 615 C CA . ASP A 1 84 ? -1.713 4.935 13.402 1.00 90.00 84 ASP A CA 1
ATOM 616 C C . ASP A 1 84 ? -2.857 4.853 12.373 1.00 90.00 84 ASP A C 1
ATOM 618 O O . ASP A 1 84 ? -3.065 3.823 11.724 1.00 90.00 84 ASP A O 1
ATOM 622 N N . VAL A 1 85 ? -3.584 5.956 12.191 1.00 91.06 85 VAL A N 1
ATOM 623 C CA . VAL A 1 85 ? -4.475 6.150 11.042 1.00 91.06 85 VAL A CA 1
ATOM 624 C C . VAL A 1 85 ? -3.698 6.920 9.989 1.00 91.06 85 VAL A C 1
ATOM 626 O O . VAL A 1 85 ? -3.167 7.995 10.265 1.00 91.06 85 VAL A O 1
ATOM 629 N N . ILE A 1 86 ? -3.605 6.358 8.789 1.00 91.81 86 ILE A N 1
ATOM 630 C CA . ILE A 1 86 ? -2.824 6.912 7.691 1.00 91.81 86 ILE A CA 1
ATOM 631 C C . ILE A 1 86 ? -3.720 7.235 6.502 1.00 91.81 86 ILE A C 1
ATOM 633 O O . ILE A 1 86 ? -4.527 6.417 6.068 1.00 91.81 86 ILE A O 1
ATOM 637 N N . LYS A 1 87 ? -3.530 8.415 5.926 1.00 92.25 87 LYS A N 1
ATOM 638 C CA . LYS A 1 87 ? -3.977 8.751 4.581 1.00 92.25 87 LYS A CA 1
ATOM 639 C C . LYS A 1 87 ? -2.844 8.432 3.619 1.00 92.25 87 LYS A C 1
ATOM 641 O O . LYS A 1 87 ? -1.771 9.032 3.679 1.00 92.25 87 LYS A O 1
ATOM 646 N N . VAL A 1 88 ? -3.062 7.463 2.742 1.00 93.38 88 VAL A N 1
ATOM 647 C CA . VAL A 1 88 ? -2.076 7.072 1.734 1.00 93.38 88 VAL A CA 1
ATOM 648 C C . VAL A 1 88 ? -2.099 8.113 0.625 1.00 93.38 88 VAL A C 1
ATOM 650 O O . VAL A 1 88 ? -3.085 8.236 -0.088 1.00 93.38 88 VAL A O 1
ATOM 653 N N . GLN A 1 89 ? -1.023 8.878 0.476 1.00 91.38 89 GLN A N 1
ATOM 654 C CA . GLN A 1 89 ? -0.929 9.934 -0.532 1.00 91.38 89 GLN A CA 1
ATOM 655 C C . GLN A 1 89 ? -0.415 9.383 -1.862 1.00 91.38 89 GLN A C 1
ATOM 657 O O . GLN A 1 89 ? -0.881 9.786 -2.927 1.00 91.38 89 GLN A O 1
ATOM 662 N N . ARG A 1 90 ? 0.549 8.452 -1.812 1.00 91.69 90 ARG A N 1
ATOM 663 C CA . ARG A 1 90 ? 1.107 7.796 -3.002 1.00 91.69 90 ARG A CA 1
ATOM 664 C C . ARG A 1 90 ? 1.432 6.341 -2.729 1.00 91.69 90 ARG A C 1
ATOM 666 O O . ARG A 1 90 ? 2.150 6.021 -1.779 1.00 91.69 90 ARG A O 1
ATOM 673 N N . MET A 1 91 ? 0.975 5.483 -3.628 1.00 94.88 91 MET A N 1
ATOM 674 C CA . MET A 1 91 ? 1.292 4.064 -3.641 1.00 94.88 91 MET A CA 1
ATOM 675 C C . MET A 1 91 ? 1.419 3.552 -5.070 1.00 94.88 91 MET A C 1
ATOM 677 O O . MET A 1 91 ? 0.926 4.163 -6.015 1.00 94.88 91 MET A O 1
ATOM 681 N N . LEU A 1 92 ? 2.106 2.429 -5.210 1.00 93.25 92 LEU A N 1
ATOM 682 C CA . LEU A 1 92 ? 2.375 1.755 -6.467 1.00 93.25 92 LEU A CA 1
ATOM 683 C C . LEU A 1 92 ? 2.065 0.275 -6.294 1.00 93.25 92 LEU A C 1
ATOM 685 O O . LEU A 1 92 ? 2.333 -0.300 -5.241 1.00 93.25 92 LEU A O 1
ATOM 689 N N . ARG A 1 93 ? 1.553 -0.358 -7.345 1.00 93.25 93 ARG A N 1
ATOM 690 C CA . ARG A 1 93 ? 1.473 -1.814 -7.417 1.00 93.25 93 ARG A CA 1
ATOM 691 C C . ARG A 1 93 ? 2.681 -2.318 -8.193 1.00 93.25 93 ARG A C 1
ATOM 693 O O . ARG A 1 93 ? 2.838 -1.996 -9.367 1.00 93.25 93 ARG A O 1
ATOM 700 N N . LEU A 1 94 ? 3.532 -3.092 -7.532 1.00 90.00 94 LEU A N 1
ATOM 701 C CA . LEU A 1 94 ? 4.704 -3.710 -8.140 1.00 90.00 94 LEU A CA 1
ATOM 702 C C . LEU A 1 94 ? 4.410 -5.195 -8.385 1.00 90.00 94 LEU A C 1
ATOM 704 O O . LEU A 1 94 ? 3.948 -5.871 -7.461 1.00 90.00 94 LEU A O 1
ATOM 708 N N . PRO A 1 95 ? 4.648 -5.728 -9.593 1.00 86.56 95 PRO A N 1
ATOM 709 C CA . PRO A 1 95 ? 4.564 -7.162 -9.827 1.00 86.56 95 PRO A CA 1
ATOM 710 C C . PRO A 1 95 ? 5.661 -7.877 -9.025 1.00 86.56 95 PRO A C 1
ATOM 712 O O . PRO A 1 95 ? 6.817 -7.447 -9.003 1.00 86.56 95 PRO A O 1
ATOM 715 N N . HIS A 1 96 ? 5.293 -8.965 -8.355 1.00 82.69 96 HIS A N 1
ATOM 716 C CA . HIS A 1 96 ? 6.202 -9.778 -7.555 1.00 82.69 96 HIS A CA 1
ATOM 717 C C . HIS A 1 96 ? 5.785 -11.249 -7.635 1.00 82.69 96 HIS A C 1
ATOM 719 O O . HIS A 1 96 ? 4.741 -11.640 -7.107 1.00 82.69 96 HIS A O 1
ATOM 725 N N . ASP A 1 97 ? 6.602 -12.047 -8.323 1.00 83.44 97 ASP A N 1
ATOM 726 C CA . ASP A 1 97 ? 6.290 -13.421 -8.727 1.00 83.44 97 ASP A CA 1
ATOM 727 C C . ASP A 1 97 ? 4.911 -13.514 -9.412 1.00 83.44 97 ASP A C 1
ATOM 729 O O . ASP A 1 97 ? 4.604 -12.711 -10.294 1.00 83.44 97 ASP A O 1
ATOM 733 N N . ASP A 1 98 ? 4.064 -14.458 -8.996 1.00 78.88 98 ASP A N 1
ATOM 734 C CA . ASP A 1 98 ? 2.699 -14.640 -9.510 1.00 78.88 98 ASP A CA 1
ATOM 735 C C . ASP A 1 98 ? 1.680 -13.690 -8.841 1.00 78.88 98 ASP A C 1
ATOM 737 O O . ASP A 1 98 ? 0.465 -13.883 -8.934 1.00 78.88 98 ASP A O 1
ATOM 741 N N . THR A 1 99 ? 2.161 -12.673 -8.120 1.00 84.50 99 THR A N 1
ATOM 742 C CA . THR A 1 99 ? 1.345 -11.753 -7.320 1.00 84.50 99 THR A CA 1
ATOM 743 C C . THR A 1 99 ? 1.760 -10.295 -7.521 1.00 84.50 99 THR A C 1
ATOM 745 O O . THR A 1 99 ? 2.581 -9.955 -8.375 1.00 84.50 99 THR A O 1
ATOM 748 N N . SER A 1 100 ? 1.167 -9.397 -6.738 1.00 87.44 100 SER A N 1
ATOM 749 C CA . SER A 1 100 ? 1.563 -7.997 -6.701 1.00 87.44 100 SER A CA 1
ATOM 750 C C . SER A 1 100 ? 1.697 -7.504 -5.271 1.00 87.44 100 SER A C 1
ATOM 752 O O . SER A 1 100 ? 0.875 -7.846 -4.422 1.00 87.44 100 SER A O 1
ATOM 754 N N . VAL A 1 101 ? 2.680 -6.643 -5.034 1.00 91.25 101 VAL A N 1
ATOM 755 C CA . VAL A 1 101 ? 2.889 -5.951 -3.763 1.00 91.25 101 VAL A CA 1
ATOM 756 C C . VAL A 1 101 ? 2.456 -4.499 -3.913 1.00 91.25 101 VAL A C 1
ATOM 758 O O . VAL A 1 101 ? 2.824 -3.828 -4.877 1.00 91.25 101 VAL A O 1
ATOM 761 N N . ILE A 1 102 ? 1.695 -3.994 -2.945 1.00 95.94 102 ILE A N 1
ATOM 762 C CA . ILE A 1 102 ? 1.380 -2.569 -2.850 1.00 95.94 102 ILE A CA 1
ATOM 763 C C . ILE A 1 102 ? 2.505 -1.887 -2.077 1.00 95.94 102 ILE A C 1
ATOM 765 O O . ILE A 1 102 ? 2.643 -2.084 -0.873 1.00 95.94 102 ILE A O 1
ATOM 769 N N . LEU A 1 103 ? 3.323 -1.100 -2.766 1.00 94.94 103 LEU A N 1
ATOM 770 C CA . LEU A 1 103 ? 4.377 -0.290 -2.173 1.00 94.94 103 LEU A CA 1
ATOM 771 C C . LEU A 1 103 ? 3.843 1.110 -1.886 1.00 94.94 103 LEU A C 1
ATOM 773 O O . LEU A 1 103 ? 3.425 1.825 -2.794 1.00 94.94 103 LEU A O 1
ATOM 777 N N . VAL A 1 104 ? 3.875 1.516 -0.624 1.00 95.00 104 VAL A N 1
ATOM 778 C CA . VAL A 1 104 ? 3.429 2.842 -0.199 1.00 95.00 104 VAL A CA 1
ATOM 779 C C . VAL A 1 104 ? 4.642 3.755 -0.088 1.00 95.00 104 VAL A C 1
ATOM 781 O O . VAL A 1 104 ? 5.590 3.450 0.626 1.00 95.00 104 VAL A O 1
ATOM 784 N N . HIS A 1 105 ? 4.626 4.876 -0.802 1.00 91.38 105 HIS A N 1
ATOM 785 C CA . HIS A 1 105 ? 5.753 5.810 -0.846 1.00 91.38 105 HIS A CA 1
ATOM 786 C C . HIS A 1 105 ? 5.515 7.051 0.020 1.00 91.38 105 HIS A C 1
ATOM 788 O O . HIS A 1 105 ? 6.461 7.649 0.535 1.00 91.38 105 HIS A O 1
ATOM 794 N N . ASP A 1 106 ? 4.260 7.469 0.155 1.00 92.06 106 ASP A N 1
ATOM 795 C CA . ASP A 1 106 ? 3.904 8.709 0.833 1.00 92.06 106 ASP A CA 1
ATOM 796 C C . ASP A 1 106 ? 2.631 8.506 1.658 1.00 92.06 106 ASP A C 1
ATOM 798 O O . ASP A 1 106 ? 1.610 8.050 1.129 1.00 92.06 106 ASP A O 1
ATOM 802 N N . VAL A 1 107 ? 2.711 8.818 2.951 1.00 92.56 107 VAL A N 1
ATOM 803 C CA . VAL A 1 107 ? 1.594 8.746 3.894 1.00 92.56 107 VAL A CA 1
ATOM 804 C C . VAL A 1 107 ? 1.535 9.981 4.768 1.00 92.56 107 VAL A C 1
ATOM 806 O O . VAL A 1 107 ? 2.551 10.546 5.163 1.00 92.56 107 VAL A O 1
ATOM 809 N N . GLU A 1 108 ? 0.324 10.335 5.153 1.00 90.31 108 GLU A N 1
ATOM 810 C CA . GLU A 1 108 ? 0.041 11.346 6.154 1.00 90.31 108 GLU A CA 1
ATOM 811 C C . GLU A 1 108 ? -0.633 10.677 7.353 1.00 90.31 108 GLU A C 1
ATOM 813 O O . GLU A 1 108 ? -1.620 9.967 7.192 1.00 90.31 108 GLU A O 1
ATOM 818 N N . ILE A 1 109 ? -0.092 10.865 8.555 1.00 88.75 109 ILE A N 1
ATOM 819 C CA . ILE A 1 109 ? -0.697 10.374 9.795 1.00 88.75 109 ILE A CA 1
ATOM 820 C C . ILE A 1 109 ? -1.802 11.349 10.197 1.00 88.75 109 ILE A C 1
ATOM 822 O O . ILE A 1 109 ? -1.526 12.509 10.520 1.00 88.75 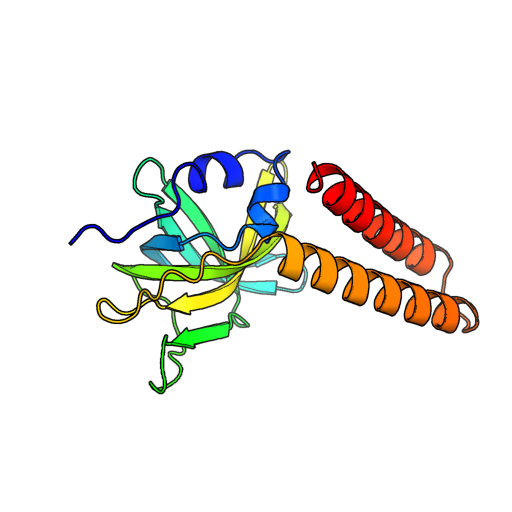109 ILE A O 1
ATOM 826 N N . CYS A 1 110 ? -3.040 10.863 10.195 1.00 84.25 110 CYS A N 1
ATOM 827 C CA . CYS A 1 110 ? -4.207 11.608 10.644 1.00 84.25 110 CYS A CA 1
ATOM 828 C C . CYS A 1 110 ? -4.193 11.688 12.178 1.00 84.25 110 CYS A C 1
ATOM 830 O O . CYS A 1 110 ? -4.054 10.669 12.857 1.00 84.25 110 CYS A O 1
ATOM 832 N N . SER A 1 111 ? -4.323 12.892 12.737 1.00 69.75 111 SER A N 1
ATOM 833 C CA . SER A 1 111 ? -4.526 13.083 14.176 1.00 69.75 111 SER A CA 1
ATOM 834 C C . SER A 1 111 ? -6.018 12.974 14.511 1.00 69.75 111 SER A C 1
ATOM 836 O O . SER A 1 111 ? -6.873 13.264 13.679 1.00 69.75 111 SER A O 1
ATOM 838 N N . GLU A 1 112 ? -6.349 12.587 15.747 1.00 57.59 112 GLU A N 1
ATOM 839 C CA . GLU A 1 112 ? -7.745 12.513 16.224 1.00 57.59 112 GLU A CA 1
ATOM 840 C C . GLU A 1 112 ? -8.479 13.874 16.180 1.00 57.59 112 GLU A C 1
ATOM 842 O O . GLU A 1 112 ? -9.708 13.910 16.259 1.00 57.59 112 GLU A O 1
ATOM 847 N N . GLU A 1 113 ? -7.740 14.982 16.042 1.00 51.31 113 GLU A N 1
ATOM 848 C CA . GLU A 1 113 ? -8.253 16.359 16.046 1.00 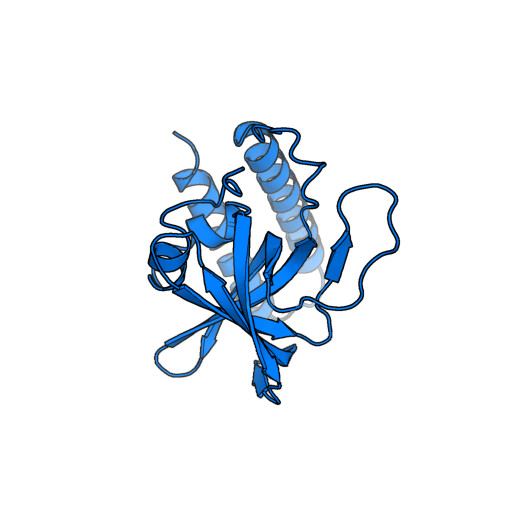51.31 113 GLU A CA 1
ATOM 849 C C . GLU A 1 113 ? -8.328 17.011 14.652 1.00 51.31 113 GLU A C 1
ATOM 851 O O . GLU A 1 113 ? -9.097 17.955 14.485 1.00 51.31 113 GLU A O 1
ATOM 856 N N . ASP A 1 114 ? -7.624 16.490 13.639 1.00 47.53 114 ASP A N 1
ATOM 857 C CA . ASP A 1 114 ? -7.663 17.013 12.268 1.00 47.53 114 ASP A CA 1
ATOM 858 C C . ASP A 1 114 ? -8.229 15.973 11.300 1.00 47.53 114 ASP A C 1
ATOM 860 O O . ASP A 1 114 ? -7.511 15.229 10.631 1.00 47.53 114 ASP A O 1
ATOM 864 N N . VAL A 1 115 ? -9.551 15.992 11.156 1.00 48.28 115 VAL A N 1
ATOM 865 C CA . VAL A 1 115 ? -10.169 15.622 9.882 1.00 48.28 115 VAL A CA 1
ATOM 866 C C . VAL A 1 115 ? -11.003 16.810 9.413 1.00 48.28 115 VAL A C 1
ATOM 868 O O . VAL A 1 115 ? -12.227 16.814 9.576 1.00 48.28 115 VAL A O 1
ATOM 871 N N . PRO A 1 116 ? -10.391 17.850 8.817 1.00 41.03 116 PRO A N 1
ATOM 872 C CA . PRO A 1 116 ? -11.139 18.608 7.842 1.00 41.03 116 PRO A CA 1
ATOM 873 C C . PRO A 1 116 ? -11.464 17.634 6.708 1.00 41.03 116 PRO A C 1
ATOM 875 O O . PRO A 1 116 ? -10.577 17.099 6.041 1.00 41.03 116 PRO A O 1
ATOM 878 N N . LEU A 1 117 ? -12.758 17.378 6.525 1.00 45.38 117 LEU A N 1
ATOM 879 C CA . LEU A 1 117 ? -13.311 16.826 5.296 1.00 45.38 117 LEU A CA 1
ATOM 880 C C . LEU A 1 117 ? -12.981 17.797 4.155 1.00 45.38 117 LEU A C 1
ATOM 882 O O . LEU A 1 117 ? -13.830 18.571 3.721 1.00 45.38 117 LEU A O 1
ATOM 886 N N . GLU A 1 118 ? -11.756 17.760 3.642 1.00 47.69 118 GLU A N 1
ATOM 887 C CA . GLU A 1 118 ? -11.564 18.096 2.244 1.00 47.69 118 GLU A CA 1
ATOM 888 C C . GLU A 1 118 ? -12.147 16.931 1.458 1.00 47.69 118 GLU A C 1
ATOM 890 O O . GLU A 1 118 ? -11.481 15.931 1.175 1.00 47.69 118 GLU A O 1
ATOM 895 N N . VAL A 1 119 ? -13.433 17.078 1.132 1.00 45.34 119 VAL A N 1
ATOM 896 C CA . VAL A 1 119 ? -14.011 16.503 -0.079 1.00 45.34 119 VAL A CA 1
ATOM 897 C C . VAL A 1 119 ? -13.092 16.972 -1.196 1.00 45.34 119 VAL A C 1
ATOM 899 O O . VAL A 1 119 ? -13.207 18.092 -1.686 1.00 45.34 119 VAL A O 1
ATOM 902 N N . THR A 1 120 ? -12.071 16.172 -1.484 1.00 50.81 120 THR A N 1
ATOM 903 C CA . THR A 1 120 ? -11.085 16.509 -2.494 1.00 50.81 120 THR A CA 1
ATOM 904 C C . THR A 1 120 ? -11.867 16.428 -3.785 1.00 50.81 120 THR A C 1
ATOM 906 O O . THR A 1 120 ? -12.329 15.343 -4.139 1.00 50.81 120 THR A O 1
ATOM 909 N N . ASN A 1 121 ? -12.122 17.575 -4.415 1.00 52.16 121 ASN A N 1
ATOM 910 C CA . ASN A 1 121 ? -12.844 17.598 -5.671 1.00 52.16 121 ASN A CA 1
ATOM 911 C C . ASN A 1 121 ? -12.025 16.753 -6.650 1.00 52.16 121 ASN A C 1
ATOM 913 O O . ASN A 1 121 ? -10.893 17.107 -6.987 1.00 52.16 121 ASN A O 1
ATOM 917 N N . TYR A 1 122 ? -12.532 15.570 -7.000 1.00 58.34 122 TYR A N 1
ATOM 918 C CA . TYR A 1 122 ? -11.805 14.627 -7.848 1.00 58.34 122 TYR A CA 1
ATOM 919 C C . TYR A 1 122 ? -11.475 15.269 -9.202 1.00 58.34 122 TYR A C 1
ATOM 921 O O . TYR A 1 122 ? -10.444 14.945 -9.781 1.00 58.34 122 TYR A O 1
ATOM 929 N N . GLU A 1 123 ? -12.274 16.249 -9.631 1.00 57.47 123 GLU A N 1
ATOM 930 C CA . GLU A 1 123 ? -12.036 17.093 -10.804 1.00 57.47 123 GLU A CA 1
ATOM 931 C C . GLU A 1 123 ? -10.700 17.851 -10.723 1.00 57.47 123 GLU A C 1
ATOM 933 O O . GLU A 1 123 ? -9.892 17.740 -11.640 1.00 57.47 123 GLU A O 1
ATOM 938 N N . ASP A 1 124 ? -10.385 18.510 -9.602 1.00 61.53 124 ASP A N 1
ATOM 939 C CA . ASP A 1 124 ? -9.139 19.286 -9.451 1.00 61.53 124 ASP A CA 1
ATOM 940 C C . ASP A 1 124 ? -7.894 18.377 -9.480 1.00 61.53 124 ASP A C 1
ATOM 942 O O . ASP A 1 124 ? -6.828 18.740 -9.988 1.00 61.53 124 ASP A O 1
ATOM 946 N N . LYS A 1 125 ? -8.019 17.155 -8.941 1.00 63.06 125 LYS A N 1
ATOM 947 C CA . LYS A 1 125 ? -6.954 16.140 -9.002 1.00 63.06 125 LYS A CA 1
ATOM 948 C C . LYS A 1 125 ? -6.796 15.563 -10.407 1.00 63.06 125 LYS A C 1
ATOM 950 O O . LYS A 1 125 ? -5.660 15.339 -10.822 1.00 63.06 125 LYS A O 1
ATOM 955 N N . ILE A 1 126 ? -7.896 15.336 -11.124 1.00 68.12 126 ILE A N 1
ATOM 956 C CA . ILE A 1 126 ? -7.882 14.878 -12.519 1.00 68.12 126 ILE A CA 1
ATOM 957 C C . ILE A 1 126 ? -7.223 15.938 -13.410 1.00 68.12 126 ILE A C 1
ATOM 959 O O . ILE A 1 126 ? -6.311 15.601 -14.163 1.00 68.12 126 ILE A O 1
ATOM 963 N N . GLU A 1 127 ? -7.578 17.215 -13.251 1.00 69.94 127 GLU A N 1
ATOM 964 C CA . GLU A 1 127 ? -6.956 18.317 -13.994 1.00 69.94 127 GLU A CA 1
ATOM 965 C C . GLU A 1 127 ? -5.455 18.441 -13.693 1.00 69.94 127 GLU A C 1
ATOM 967 O O . GLU A 1 127 ? -4.639 18.612 -14.602 1.00 69.94 127 GLU A O 1
ATOM 972 N N . SER A 1 128 ? -5.060 18.296 -12.425 1.00 66.06 128 SER A N 1
ATOM 973 C CA . SER A 1 128 ? -3.650 18.314 -12.014 1.00 66.06 128 SER A CA 1
ATOM 974 C C . SER A 1 128 ? -2.856 17.136 -12.596 1.00 66.06 128 SER A C 1
ATOM 976 O O . SER A 1 128 ? -1.737 17.316 -13.088 1.00 66.06 128 SER A O 1
ATOM 978 N N . LEU A 1 129 ? -3.444 15.935 -12.614 1.00 68.62 129 LEU A N 1
ATOM 979 C CA . LEU A 1 129 ? -2.846 14.753 -13.237 1.00 68.62 129 LEU A CA 1
ATOM 980 C C . LEU A 1 129 ? -2.733 14.906 -14.759 1.00 68.62 129 LEU A C 1
ATOM 982 O O . LEU A 1 129 ? -1.688 14.576 -15.316 1.00 68.62 129 LEU A O 1
ATOM 986 N N . GLN A 1 130 ? -3.741 15.472 -15.427 1.00 73.38 130 GLN A N 1
ATOM 987 C CA . GLN A 1 130 ? -3.677 15.793 -16.856 1.00 73.38 130 GLN A CA 1
ATOM 988 C C . GLN A 1 130 ? -2.603 16.838 -17.159 1.00 73.38 130 GLN A C 1
ATOM 990 O O . GLN A 1 130 ? -1.853 16.693 -18.124 1.00 73.38 130 GLN A O 1
ATOM 995 N N . ALA A 1 131 ?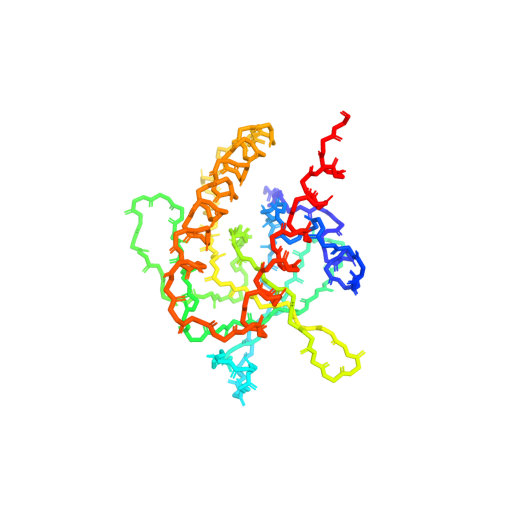 -2.466 17.871 -16.328 1.00 70.62 131 ALA A N 1
ATOM 996 C CA . ALA A 1 131 ? -1.411 18.866 -16.485 1.00 70.62 131 ALA A CA 1
ATOM 997 C C . ALA A 1 131 ? -0.012 18.246 -16.328 1.00 70.62 131 ALA A C 1
ATOM 999 O O . ALA A 1 131 ? 0.882 18.529 -17.130 1.00 70.62 131 ALA A O 1
ATOM 1000 N N . ALA A 1 132 ? 0.172 17.368 -15.337 1.00 67.75 132 ALA A N 1
ATOM 1001 C CA . ALA A 1 132 ? 1.426 16.652 -15.120 1.00 67.75 132 ALA A CA 1
ATOM 1002 C C . ALA A 1 132 ? 1.746 15.682 -16.269 1.00 67.75 132 ALA A C 1
ATOM 1004 O O . ALA A 1 132 ? 2.897 15.607 -16.701 1.00 67.75 132 ALA A O 1
ATOM 1005 N N . LEU A 1 133 ? 0.736 14.992 -16.808 1.00 74.62 133 LEU A N 1
ATOM 1006 C CA . LEU A 1 133 ? 0.892 14.100 -17.955 1.00 74.62 133 LEU A CA 1
ATOM 1007 C C . LEU A 1 133 ? 1.294 14.873 -19.216 1.00 74.62 133 LEU A C 1
ATOM 1009 O O . LEU A 1 133 ? 2.261 14.505 -19.876 1.00 74.62 133 LEU A O 1
ATOM 1013 N N . ASN A 1 134 ? 0.633 15.998 -19.498 1.00 74.25 134 ASN A N 1
ATOM 1014 C CA . ASN A 1 134 ? 0.972 16.864 -20.628 1.00 74.25 134 ASN A CA 1
ATOM 1015 C C . ASN A 1 134 ? 2.400 17.429 -20.519 1.00 74.25 134 ASN A C 1
ATOM 1017 O O . ASN A 1 134 ? 3.112 17.531 -21.520 1.00 74.25 134 ASN A O 1
ATOM 1021 N N . GLN A 1 135 ? 2.848 17.777 -19.308 1.00 68.19 135 GLN A N 1
ATOM 1022 C CA . GLN A 1 135 ? 4.234 18.196 -19.072 1.00 68.19 135 GLN A CA 1
ATOM 1023 C C . GLN A 1 135 ? 5.227 17.047 -19.275 1.00 68.19 135 GLN A C 1
ATOM 1025 O O . GLN A 1 135 ? 6.284 17.260 -19.871 1.00 68.19 135 GLN A O 1
ATOM 1030 N N . ALA A 1 136 ? 4.891 15.836 -18.824 1.00 62.41 136 ALA A N 1
ATOM 1031 C CA . ALA A 1 136 ? 5.715 14.653 -19.042 1.00 62.41 136 ALA A CA 1
ATOM 1032 C C . ALA A 1 136 ? 5.832 14.322 -20.537 1.00 62.41 136 ALA A C 1
ATOM 1034 O O . ALA A 1 136 ? 6.942 14.106 -21.017 1.00 62.41 136 ALA A O 1
ATOM 1035 N N . GLU A 1 137 ? 4.732 14.368 -21.296 1.00 69.62 137 GLU A N 1
ATOM 1036 C CA . GLU A 1 137 ? 4.738 14.186 -22.753 1.00 69.62 137 GLU A CA 1
ATOM 1037 C C . GLU A 1 137 ? 5.593 15.232 -23.475 1.00 69.62 137 GLU A C 1
ATOM 1039 O O . GLU A 1 137 ? 6.336 14.897 -24.402 1.00 69.62 137 GLU A O 1
ATOM 1044 N N . ALA A 1 138 ? 5.519 16.497 -23.055 1.00 67.81 138 ALA A N 1
ATOM 1045 C CA . ALA A 1 138 ? 6.342 17.560 -23.622 1.00 67.81 138 ALA A CA 1
ATOM 1046 C C . ALA A 1 138 ? 7.837 17.316 -23.356 1.00 67.81 138 ALA A C 1
ATOM 1048 O O . ALA A 1 138 ? 8.640 17.366 -24.288 1.00 67.81 138 ALA A O 1
ATOM 1049 N N . ALA A 1 139 ? 8.199 16.962 -22.119 1.00 62.50 139 ALA A N 1
ATOM 1050 C CA . ALA A 1 139 ? 9.572 16.624 -21.749 1.00 62.50 139 ALA A CA 1
ATOM 1051 C C . ALA A 1 139 ? 10.084 15.375 -22.491 1.00 62.50 139 ALA A C 1
ATOM 1053 O O . ALA A 1 139 ? 11.231 15.331 -22.931 1.00 62.50 139 ALA A O 1
ATOM 1054 N N . LEU A 1 140 ? 9.225 14.374 -22.699 1.00 63.53 140 LEU A N 1
ATOM 1055 C CA . LEU A 1 140 ? 9.528 13.188 -23.501 1.00 63.53 140 LEU A CA 1
ATOM 1056 C C . LEU A 1 140 ? 9.774 13.520 -24.968 1.00 63.53 140 LEU A C 1
ATOM 1058 O O . LEU A 1 140 ? 10.725 13.004 -25.550 1.00 63.53 140 LEU A O 1
ATOM 1062 N N . ARG A 1 141 ? 8.967 14.401 -25.566 1.00 64.12 141 ARG A N 1
ATOM 1063 C CA . ARG A 1 141 ? 9.188 14.864 -26.943 1.00 64.12 141 ARG A CA 1
ATOM 1064 C C . ARG A 1 141 ? 10.511 15.605 -27.099 1.00 64.12 141 ARG A C 1
ATOM 1066 O O . ARG A 1 141 ? 11.181 15.407 -28.107 1.00 64.12 141 ARG A O 1
ATOM 1073 N N . GLU A 1 142 ? 10.916 16.400 -26.112 1.00 64.00 142 GLU A N 1
ATOM 1074 C CA . GLU A 1 142 ? 12.245 17.026 -26.101 1.00 64.00 142 GLU A CA 1
ATOM 1075 C C . GLU A 1 142 ? 13.370 15.985 -25.977 1.00 64.00 142 GLU A C 1
ATOM 1077 O O . GLU A 1 142 ? 14.387 16.084 -26.663 1.00 64.00 142 GLU A O 1
ATOM 1082 N N . LEU A 1 143 ? 13.166 14.941 -25.170 1.00 59.75 143 LEU A N 1
ATOM 1083 C CA . LEU A 1 143 ? 14.116 13.843 -24.992 1.00 59.75 143 LEU A CA 1
ATOM 1084 C C . LEU A 1 143 ? 14.233 12.926 -26.223 1.00 59.75 143 LEU A C 1
ATOM 1086 O O . LEU A 1 143 ? 15.317 12.415 -26.478 1.00 59.75 143 LEU A O 1
ATOM 1090 N N . MET A 1 144 ? 13.184 12.772 -27.040 1.00 58.94 144 MET A N 1
ATOM 1091 C CA . MET A 1 144 ? 13.255 12.045 -28.323 1.00 58.94 144 MET A CA 1
ATOM 1092 C C . MET A 1 144 ? 14.156 12.726 -29.370 1.00 58.94 144 MET A C 1
ATOM 1094 O O . MET A 1 144 ? 14.518 12.100 -30.365 1.00 58.94 144 MET A O 1
ATOM 1098 N N . HIS A 1 145 ? 14.524 13.997 -29.170 1.00 57.34 145 HIS A N 1
ATOM 1099 C CA . HIS A 1 145 ? 15.523 14.694 -29.987 1.00 57.34 145 HIS A CA 1
ATOM 1100 C C . HIS A 1 145 ? 16.963 14.508 -29.481 1.00 57.34 145 HIS A C 1
ATOM 1102 O O . HIS A 1 145 ? 17.903 14.925 -30.161 1.00 57.34 145 HIS A O 1
ATOM 1108 N N . ALA A 1 146 ? 17.148 13.881 -28.318 1.00 57.28 146 ALA A N 1
ATOM 1109 C CA . ALA A 1 146 ? 18.440 13.421 -27.826 1.00 57.28 146 ALA A CA 1
ATOM 1110 C C . ALA A 1 146 ? 18.641 11.938 -28.196 1.00 57.28 146 ALA A C 1
ATOM 1112 O O . ALA A 1 146 ? 17.666 11.203 -28.325 1.00 57.28 146 ALA A O 1
ATOM 1113 N N . ASP A 1 147 ? 19.894 11.496 -28.371 1.00 56.03 147 ASP A N 1
ATOM 1114 C CA . ASP A 1 147 ? 20.283 10.110 -28.712 1.00 56.03 147 ASP A CA 1
ATOM 1115 C C . ASP A 1 147 ? 19.877 9.103 -27.609 1.00 56.03 147 ASP A C 1
ATOM 1117 O O . ASP A 1 147 ? 20.700 8.608 -26.835 1.00 56.03 147 ASP A O 1
ATOM 1121 N N . ILE A 1 148 ? 18.583 8.805 -27.502 1.00 63.34 148 ILE A N 1
ATOM 1122 C CA . ILE A 1 148 ? 18.009 7.871 -26.535 1.00 63.34 148 ILE A CA 1
ATOM 1123 C C . ILE A 1 148 ? 17.625 6.579 -27.250 1.00 63.34 148 ILE A C 1
ATOM 1125 O O . ILE A 1 148 ? 17.132 6.573 -28.377 1.00 63.34 148 ILE A O 1
ATOM 1129 N N . THR A 1 149 ? 17.872 5.450 -26.584 1.00 62.84 149 THR A N 1
ATOM 1130 C CA . THR A 1 149 ? 17.593 4.130 -27.158 1.00 62.84 149 THR A CA 1
ATOM 1131 C C . THR A 1 149 ? 16.085 3.912 -27.381 1.00 62.84 149 THR A C 1
ATOM 1133 O O . THR A 1 149 ? 15.293 4.212 -26.484 1.00 62.84 149 THR A O 1
ATOM 1136 N N . PRO A 1 150 ? 15.671 3.336 -28.528 1.00 61.88 150 PRO A N 1
ATOM 1137 C CA . PRO A 1 150 ? 14.258 3.131 -28.875 1.00 61.88 150 PRO A CA 1
ATOM 1138 C C . PRO A 1 150 ? 13.441 2.396 -27.800 1.00 61.88 150 PRO A C 1
ATOM 1140 O O . PRO A 1 150 ? 12.304 2.764 -27.532 1.00 61.88 150 PRO A O 1
ATOM 1143 N N . ASN A 1 151 ? 14.049 1.432 -27.102 1.00 60.22 151 ASN A N 1
ATOM 1144 C CA . ASN A 1 151 ? 13.382 0.661 -26.047 1.00 60.22 151 ASN A CA 1
ATOM 1145 C C . ASN A 1 151 ? 12.976 1.509 -24.831 1.00 60.22 151 ASN A C 1
ATOM 1147 O O . ASN A 1 151 ? 11.981 1.204 -24.178 1.00 60.22 151 ASN A O 1
ATOM 1151 N N . PHE A 1 152 ? 13.745 2.552 -24.502 1.00 63.41 152 PHE A N 1
ATOM 1152 C CA . PHE A 1 152 ? 13.400 3.455 -23.404 1.00 63.41 152 PHE A CA 1
ATOM 1153 C C . PHE A 1 152 ? 12.227 4.355 -23.796 1.00 63.41 152 PHE A C 1
ATOM 1155 O O . PHE A 1 152 ? 11.314 4.557 -23.002 1.00 63.41 152 PHE A O 1
ATOM 1162 N N . VAL A 1 153 ? 12.215 4.835 -25.041 1.00 64.69 153 VAL A N 1
ATOM 1163 C CA . VAL A 1 153 ? 11.103 5.628 -25.578 1.00 64.69 153 VAL A CA 1
ATOM 1164 C C . VAL A 1 153 ? 9.814 4.802 -25.592 1.00 64.69 153 VAL A C 1
ATOM 1166 O O . VAL A 1 153 ? 8.793 5.281 -25.108 1.00 64.69 153 VAL A O 1
ATOM 1169 N N . ASP A 1 154 ? 9.866 3.545 -26.036 1.00 65.06 154 ASP A N 1
ATOM 1170 C CA . ASP A 1 154 ? 8.695 2.659 -26.064 1.00 65.06 154 ASP A CA 1
ATOM 1171 C C . ASP A 1 154 ? 8.147 2.352 -24.662 1.00 65.06 154 ASP A C 1
ATOM 1173 O O . ASP A 1 154 ? 6.936 2.420 -24.442 1.00 65.06 154 ASP A O 1
ATOM 1177 N N . ALA A 1 155 ? 9.021 2.062 -23.691 1.00 59.09 155 ALA A N 1
ATOM 1178 C CA . ALA A 1 155 ? 8.608 1.785 -22.314 1.00 59.09 155 ALA A CA 1
ATOM 1179 C C . ALA A 1 155 ? 7.941 3.003 -21.658 1.00 59.09 155 ALA A C 1
ATOM 1181 O O . ALA A 1 155 ? 6.941 2.870 -20.950 1.00 59.09 155 ALA A O 1
ATOM 1182 N N . VAL A 1 156 ? 8.467 4.201 -21.921 1.00 64.81 156 VAL A N 1
ATOM 1183 C CA . VAL A 1 156 ? 7.891 5.425 -21.369 1.00 64.81 156 VAL A CA 1
ATOM 1184 C C . VAL A 1 156 ? 6.598 5.814 -22.096 1.00 64.81 156 VAL A C 1
ATOM 1186 O O . VAL A 1 156 ? 5.644 6.228 -21.442 1.00 64.81 156 VAL A O 1
ATOM 1189 N N . MET A 1 157 ? 6.501 5.608 -23.412 1.00 70.50 157 MET A N 1
ATOM 1190 C CA . MET A 1 157 ? 5.253 5.818 -24.159 1.00 70.50 157 MET A CA 1
ATOM 1191 C C . MET A 1 157 ? 4.140 4.871 -23.699 1.00 70.50 157 MET A C 1
ATOM 1193 O O . MET A 1 157 ? 2.998 5.303 -23.552 1.00 70.50 157 MET A O 1
ATOM 1197 N N . GLN A 1 158 ? 4.457 3.607 -23.396 1.00 67.81 158 GLN A N 1
ATOM 1198 C CA . GLN A 1 158 ? 3.484 2.685 -22.803 1.00 67.81 158 GLN A CA 1
ATOM 1199 C C . GLN A 1 158 ? 3.003 3.148 -21.426 1.00 67.81 158 GLN A C 1
ATOM 1201 O O . GLN A 1 158 ? 1.812 3.047 -21.132 1.00 67.81 158 GLN A O 1
ATOM 1206 N N . LEU A 1 159 ? 3.901 3.690 -20.598 1.00 64.62 159 LEU A N 1
ATOM 1207 C CA . LEU A 1 159 ? 3.534 4.229 -19.291 1.00 64.62 159 LEU A CA 1
ATOM 1208 C C . LEU A 1 159 ? 2.612 5.451 -19.426 1.00 64.62 159 LEU A C 1
ATOM 1210 O O . LEU A 1 159 ? 1.589 5.517 -18.751 1.00 64.62 159 LEU A O 1
ATOM 1214 N N . VAL A 1 160 ? 2.933 6.382 -20.329 1.00 71.88 160 VAL A N 1
ATOM 1215 C CA . VAL A 1 160 ? 2.100 7.561 -20.624 1.00 71.88 160 VAL A CA 1
ATOM 1216 C C . VAL A 1 160 ? 0.713 7.146 -21.114 1.00 71.88 160 VAL A C 1
ATOM 1218 O O . VAL A 1 160 ? -0.288 7.631 -20.593 1.00 71.88 160 VAL A O 1
ATOM 1221 N N . MET A 1 161 ? 0.640 6.207 -22.061 1.00 71.56 161 MET A N 1
ATOM 1222 C CA . MET A 1 161 ? -0.633 5.687 -22.568 1.00 71.56 161 MET A CA 1
ATOM 1223 C C . MET A 1 161 ? -1.467 5.035 -21.463 1.00 71.56 161 MET A C 1
ATOM 1225 O O . MET A 1 161 ? -2.654 5.323 -21.354 1.00 71.56 161 MET A O 1
ATOM 1229 N N . SER A 1 162 ? -0.849 4.211 -20.611 1.00 62.31 162 SER A N 1
ATOM 1230 C CA . SER A 1 162 ? -1.544 3.552 -19.500 1.00 62.31 162 SER A CA 1
ATOM 1231 C C . SER A 1 162 ? -2.090 4.555 -18.481 1.00 62.31 162 SER A C 1
ATOM 1233 O O . SER A 1 162 ? -3.181 4.353 -17.945 1.00 62.31 162 SER A O 1
ATOM 1235 N N . ILE A 1 163 ? -1.362 5.647 -18.225 1.00 64.81 163 ILE A N 1
ATOM 1236 C CA . ILE A 1 163 ? -1.834 6.728 -17.353 1.00 64.81 163 ILE A CA 1
ATOM 1237 C C . ILE A 1 163 ? -3.016 7.452 -18.006 1.00 64.81 163 ILE A C 1
ATOM 1239 O O . ILE A 1 163 ? -4.019 7.686 -17.336 1.00 64.81 163 ILE A O 1
ATOM 1243 N N . ASN A 1 164 ? -2.939 7.760 -19.304 1.00 67.81 164 ASN A N 1
ATOM 1244 C CA . ASN A 1 164 ? -4.003 8.474 -20.009 1.00 67.81 164 ASN A CA 1
ATOM 1245 C C . ASN A 1 164 ? -5.306 7.661 -20.064 1.00 67.81 164 ASN A C 1
ATOM 1247 O O . ASN A 1 164 ? -6.378 8.179 -19.777 1.00 67.81 164 ASN A O 1
ATOM 1251 N N . GLU A 1 165 ? -5.201 6.360 -20.331 1.00 68.88 165 GLU A N 1
ATOM 1252 C CA . GLU A 1 165 ? -6.342 5.439 -20.352 1.00 68.88 165 GLU A CA 1
ATOM 1253 C C . GLU A 1 165 ? -6.995 5.313 -18.963 1.00 68.88 165 GLU A C 1
ATOM 1255 O O . GLU A 1 165 ? -8.217 5.254 -18.837 1.00 68.88 165 GLU A O 1
ATOM 1260 N N . THR A 1 166 ? -6.188 5.356 -17.897 1.00 61.06 166 THR A N 1
ATOM 1261 C CA . THR A 1 166 ? -6.684 5.359 -16.510 1.00 61.06 166 THR A CA 1
ATOM 1262 C C . THR A 1 166 ? -7.408 6.666 -16.168 1.00 61.06 166 THR A C 1
ATOM 1264 O O . THR A 1 166 ? -8.394 6.647 -15.433 1.00 61.06 166 THR A O 1
ATOM 1267 N N . ILE A 1 167 ? -6.948 7.800 -16.705 1.00 62.72 167 ILE A N 1
ATOM 1268 C CA . ILE A 1 167 ? -7.597 9.107 -16.532 1.00 62.72 167 ILE A CA 1
ATOM 1269 C C . ILE A 1 167 ? -8.923 9.161 -17.298 1.00 62.72 167 ILE A C 1
ATOM 1271 O O . ILE A 1 167 ? -9.926 9.588 -16.731 1.00 62.72 167 ILE A O 1
ATOM 1275 N N . GLU A 1 168 ? -8.956 8.692 -18.548 1.00 69.56 168 GLU A N 1
ATOM 1276 C CA . GLU A 1 168 ? -10.184 8.641 -19.353 1.00 69.56 168 GLU A CA 1
ATOM 1277 C C . GLU A 1 168 ? -11.258 7.761 -18.704 1.00 69.56 168 GLU A C 1
ATOM 1279 O O . GLU A 1 168 ? -12.429 8.126 -18.699 1.00 69.56 168 GLU A O 1
ATOM 1284 N N . GLN A 1 169 ? -10.872 6.639 -18.091 1.00 60.03 169 GLN A N 1
ATOM 1285 C CA . GLN A 1 169 ? -11.802 5.769 -17.359 1.00 60.03 169 GLN A CA 1
ATOM 1286 C C . GLN A 1 169 ? -12.298 6.367 -16.033 1.00 60.03 169 GLN A C 1
ATOM 1288 O O . GLN A 1 169 ? -13.318 5.923 -15.506 1.00 60.03 169 GLN A O 1
ATOM 1293 N N . ALA A 1 170 ? -11.580 7.344 -15.476 1.00 52.28 170 ALA A N 1
ATOM 1294 C CA . ALA A 1 170 ? -11.938 8.020 -14.232 1.00 52.28 170 ALA A CA 1
ATOM 1295 C C . ALA A 1 170 ? -12.825 9.264 -14.447 1.00 52.28 170 ALA A C 1
ATOM 1297 O O . ALA A 1 170 ? -13.350 9.803 -13.471 1.00 52.28 170 ALA A O 1
ATOM 1298 N N . MET A 1 171 ? -13.003 9.714 -15.694 1.00 50.72 171 MET A N 1
ATOM 1299 C CA . MET A 1 171 ? -13.913 10.802 -16.059 1.00 50.72 171 MET A CA 1
ATOM 1300 C C . MET A 1 171 ? -15.305 10.244 -16.441 1.00 50.72 171 MET A C 1
ATOM 1302 O O . MET A 1 171 ? -15.367 9.284 -17.208 1.00 50.72 171 MET A O 1
ATOM 1306 N N . PRO A 1 172 ? -16.416 10.797 -15.912 1.00 48.12 172 PRO A N 1
ATOM 1307 C CA . PRO A 1 172 ? -17.779 10.352 -16.229 1.00 48.12 172 PRO A CA 1
ATOM 1308 C C . PRO A 1 172 ? -18.264 10.735 -17.636 1.00 48.12 172 PRO A C 1
ATOM 1310 O O . PRO A 1 172 ? -17.828 11.783 -18.167 1.00 48.12 172 PRO A O 1
#

pLDDT: mean 78.13, std 16.19, range [39.72, 97.5]

Sequence (172 aa):
MAEQLTPDTCARLNASSDNVVLVSTPVLKVVDVADANLQLWDFAVTRVATVTDGEATTQVALPDSLRVWASGTGPQRQTVSANDVIKVQRMLRLPHDDTSVILVHDVEICSEEDVPLEVTNYEDKIESLQAALNQAEAALRELMHADITPNFVDAVMQLVMSINETIEQAMP

Radius of gyration: 17.6 Å; chains: 1; bounding box: 38×37×48 Å

Organism: NCBI:txid1328759

Secondary structure (DSSP, 8-state):
------TTHHHHHH-TT--GGGGS--EEEEEEEEEEEEEETTEEEEEEEEEE-SS-EEEEEEETT-EEEESSSSPPPS---TT-EEEEEEEEEEEETTEEEEEEEEEEEE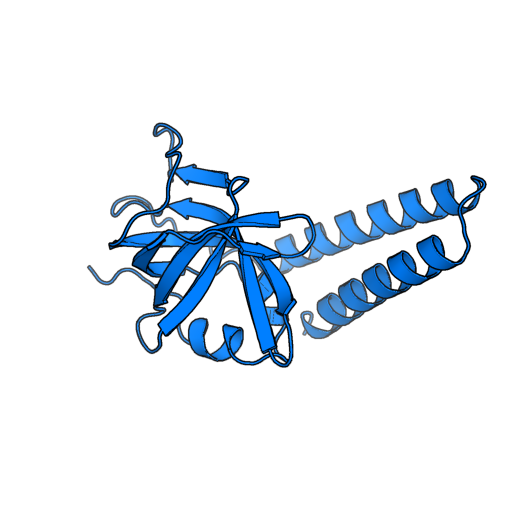-TT--------HHHHHHHHHHHHHHHHHHHHHHTTS---HHHHHHHHHHHHHHHHHHHHH--

Foldseek 3Di:
DDPQWDPPLQVLVQVPPRCLSQQPQTKKAFAAKDADQDDQPPFGFGIKTWIGSPPDIDIATEGQQAFEAEPDPDPGDNDDGHGWIKGQNGWDWGDDPVGTHIYGRYIYGDDPPDDPPPPPPVVVVLVVLVVVLVVVVVVLVVCVVPPDDPVVNVVVVVVSVVSVVSSVVVDD